Protein AF-A0AAW1Z347-F1 (afdb_monomer)

Sequence (142 aa):
MMKTILLLTFTVFVSSASLKNDDKTILGELIDELNATMKRLPEEHKGKEIYLKELKPEKESCKHDFFCHAEQELKTEVSVQSKYEDFRTDKKLMRNLNMYNKHHGGSTCRPADEDQEQISLRQFLCNLMICVKKEYNKPKKN

Radius of gyration: 20.51 Å; Cα contacts (8 Å, |Δi|>4): 135; chains: 1; bounding box: 30×79×42 Å

Secondary structure (DSSP, 8-state):
----------------------HHHHHHHHHHHHHHHHHHSPP--TT---EEE--PPGGG---HHHHHHHHHHIIIIITTSTT-GGGSTTSHHHHHHHHHHHHHH-S-PPPPPS---EEEHHHHHHHHHHHHHHHHTSPP--

Organism: Culter alburnus (NCBI:txid194366)

Solvent-accessible surface area (backbone atoms only — not comparable to full-atom values): 8811 Å² total; pe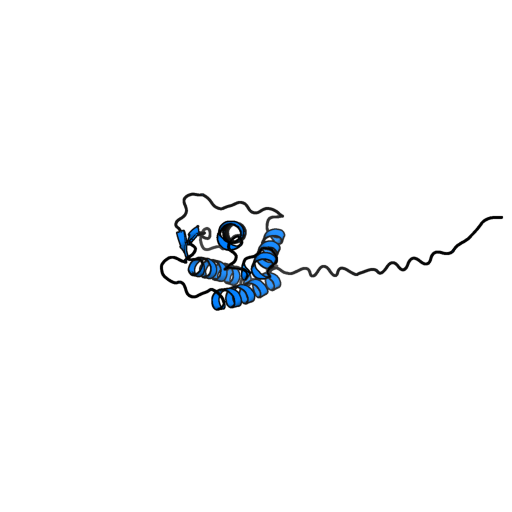r-residue (Å²): 141,84,86,80,89,84,79,85,77,83,79,77,78,76,78,76,71,74,75,75,71,46,67,58,57,44,31,49,52,42,53,54,39,50,54,54,45,67,72,65,51,75,81,81,48,98,91,70,67,55,73,41,71,52,80,75,55,60,90,91,38,68,49,69,67,51,57,26,24,49,50,42,50,41,48,66,73,3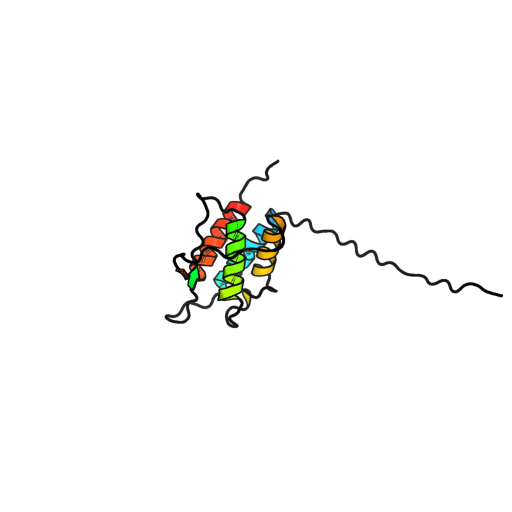9,30,74,38,80,93,38,61,68,40,26,70,91,25,68,47,38,42,40,50,50,50,54,37,42,75,74,71,44,95,69,67,59,76,67,77,88,92,47,58,73,35,44,54,70,58,49,52,51,54,50,48,54,34,4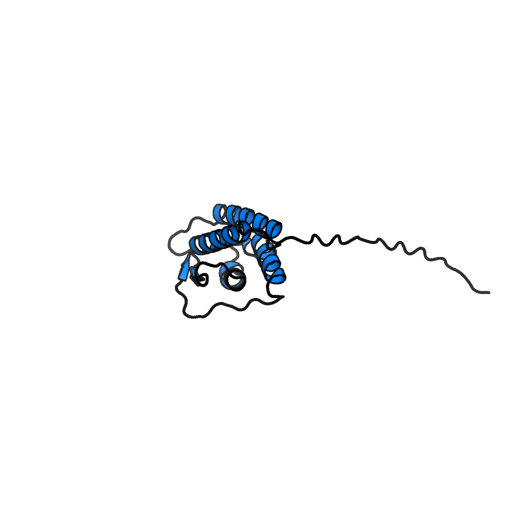2,53,53,61,49,69,49,75,81,85,127

Structure (mmCIF, N/CA/C/O backbone):
data_AF-A0AAW1Z347-F1
#
_entry.id   AF-A0AAW1Z347-F1
#
loop_
_atom_site.group_PDB
_atom_site.id
_atom_site.type_symbol
_atom_site.label_atom_id
_atom_site.label_alt_id
_atom_site.label_comp_id
_atom_site.label_asym_id
_atom_site.label_entity_id
_atom_site.label_seq_id
_atom_site.pdbx_PDB_ins_code
_atom_site.Cartn_x
_atom_site.Cartn_y
_atom_site.Cartn_z
_atom_site.occupancy
_atom_site.B_iso_or_equiv
_atom_site.auth_seq_id
_atom_site.auth_comp_id
_atom_site.auth_asym_id
_atom_site.auth_atom_id
_atom_site.pdbx_PDB_model_num
ATOM 1 N N . MET A 1 1 ? 3.397 -67.396 -12.628 1.00 46.09 1 MET A N 1
ATOM 2 C CA . MET A 1 1 ? 2.940 -66.509 -13.722 1.00 46.09 1 MET A CA 1
ATOM 3 C C . MET A 1 1 ? 2.733 -65.129 -13.137 1.00 46.09 1 MET A C 1
ATOM 5 O O . MET A 1 1 ? 2.079 -65.024 -12.111 1.00 46.09 1 MET A O 1
ATOM 9 N N . MET A 1 2 ? 3.339 -64.101 -13.718 1.00 49.22 2 MET A N 1
ATOM 10 C CA . MET A 1 2 ? 3.213 -62.724 -13.247 1.00 49.22 2 MET A CA 1
ATOM 11 C C . MET A 1 2 ? 2.966 -61.822 -14.455 1.00 49.22 2 MET A C 1
ATOM 13 O O . MET A 1 2 ? 3.461 -62.137 -15.538 1.00 49.22 2 MET A O 1
ATOM 17 N N . LYS A 1 3 ? 2.338 -60.671 -14.175 1.00 42.78 3 LYS A N 1
ATOM 18 C CA . LYS A 1 3 ? 2.182 -59.456 -15.000 1.00 42.78 3 LYS A CA 1
ATOM 19 C C . LYS A 1 3 ? 0.838 -59.406 -15.753 1.00 42.78 3 LYS A C 1
ATOM 21 O O . LYS A 1 3 ? 0.418 -60.396 -16.326 1.00 42.78 3 LYS A O 1
ATOM 26 N N . THR A 1 4 ? 0.086 -58.306 -15.767 1.00 52.38 4 THR A N 1
ATOM 27 C CA . THR A 1 4 ? 0.438 -56.901 -15.492 1.00 52.38 4 THR A CA 1
ATOM 28 C C . THR A 1 4 ? -0.861 -56.136 -15.222 1.00 52.38 4 THR A C 1
ATOM 30 O O . THR A 1 4 ? -1.785 -56.241 -16.022 1.00 52.38 4 THR A O 1
ATOM 33 N N . ILE A 1 5 ? -0.944 -55.361 -14.138 1.00 61.16 5 ILE A N 1
ATOM 34 C CA . ILE A 1 5 ? -2.012 -54.363 -13.973 1.00 61.16 5 ILE A CA 1
ATOM 35 C C . ILE A 1 5 ? -1.494 -53.076 -14.611 1.00 61.16 5 ILE A C 1
ATOM 37 O O . ILE A 1 5 ? -0.511 -52.501 -14.146 1.00 61.16 5 ILE A O 1
ATOM 41 N N . LEU A 1 6 ? -2.120 -52.665 -15.712 1.00 51.84 6 LEU A N 1
ATOM 42 C CA . LEU A 1 6 ? -1.822 -51.411 -16.391 1.00 51.84 6 LEU A CA 1
ATOM 43 C C . LEU A 1 6 ? -2.519 -50.274 -15.627 1.00 51.84 6 LEU A C 1
ATOM 45 O O . LEU A 1 6 ? -3.725 -50.081 -15.755 1.00 51.84 6 LEU A O 1
ATOM 49 N N . LEU A 1 7 ? -1.772 -49.544 -14.799 1.00 53.78 7 LEU A N 1
ATOM 50 C CA . LEU A 1 7 ? -2.257 -48.313 -14.175 1.00 53.78 7 LEU A CA 1
ATOM 51 C C . LEU A 1 7 ? -2.081 -47.156 -15.164 1.00 53.78 7 LEU A C 1
ATOM 53 O O . LEU A 1 7 ? -0.969 -46.692 -15.401 1.00 53.78 7 LEU A O 1
ATOM 57 N N . LEU A 1 8 ? -3.193 -46.702 -15.743 1.00 54.38 8 LEU A N 1
ATOM 58 C CA . LEU A 1 8 ? -3.277 -45.445 -16.484 1.00 54.38 8 LEU A CA 1
ATOM 59 C C . LEU A 1 8 ? -3.237 -44.281 -15.488 1.00 54.38 8 LEU A C 1
ATOM 61 O O . LEU A 1 8 ? -4.250 -43.912 -14.895 1.00 54.38 8 LEU A O 1
ATOM 65 N N . THR A 1 9 ? -2.056 -43.705 -15.288 1.00 60.28 9 THR A N 1
ATOM 66 C CA . THR A 1 9 ? -1.898 -42.439 -14.574 1.00 60.28 9 THR A CA 1
ATOM 67 C C . THR A 1 9 ? -2.139 -41.290 -15.549 1.00 60.28 9 THR A C 1
ATOM 69 O O . THR A 1 9 ? -1.309 -40.978 -16.398 1.00 60.28 9 THR A O 1
ATOM 72 N N . PHE A 1 10 ? -3.297 -40.642 -15.432 1.00 53.91 10 PHE A N 1
ATOM 73 C CA . PHE A 1 10 ? -3.548 -39.369 -16.100 1.00 53.91 10 PHE A CA 1
ATOM 74 C C . PHE A 1 10 ? -2.746 -38.282 -15.382 1.00 53.91 10 PHE A C 1
ATOM 76 O O . PHE A 1 10 ? -3.169 -37.745 -14.359 1.00 53.91 10 PHE A O 1
ATOM 83 N N . THR A 1 11 ? -1.560 -37.967 -15.896 1.00 58.94 11 THR A N 1
ATOM 84 C CA . THR A 1 11 ? -0.845 -36.748 -15.522 1.00 58.94 11 THR A CA 1
ATOM 85 C C . THR A 1 11 ? -1.587 -35.565 -16.133 1.00 58.94 11 THR A C 1
ATOM 87 O O . THR A 1 11 ? -1.401 -35.205 -17.293 1.00 58.94 11 THR A O 1
ATOM 90 N N . VAL A 1 12 ? -2.481 -34.958 -15.350 1.00 53.25 12 VAL A N 1
ATOM 91 C CA . VAL A 1 12 ? -3.039 -33.648 -15.686 1.00 53.25 12 VAL A CA 1
ATOM 92 C C . VAL A 1 12 ? -1.889 -32.652 -15.577 1.00 53.25 12 VAL A C 1
ATOM 94 O O . VAL A 1 12 ? -1.530 -32.212 -14.486 1.00 53.25 12 VAL A O 1
ATOM 97 N N . PHE A 1 13 ? -1.271 -32.330 -16.712 1.00 44.06 13 PHE A N 1
ATOM 98 C CA . PHE A 1 13 ? -0.395 -31.174 -16.821 1.00 44.06 13 PHE A CA 1
ATOM 99 C C . PHE A 1 13 ? -1.266 -29.933 -16.639 1.00 44.06 13 PHE A C 1
ATOM 101 O O . PHE A 1 13 ? -1.817 -29.387 -17.592 1.00 44.06 13 PHE A O 1
ATOM 108 N N . VAL A 1 14 ? -1.419 -29.492 -15.391 1.00 51.12 14 VAL A N 1
ATOM 109 C CA . VAL A 1 14 ? -1.828 -28.121 -15.112 1.00 51.12 14 VAL A CA 1
ATOM 110 C C . VAL A 1 14 ? -0.666 -27.269 -15.600 1.00 51.12 14 VAL A C 1
ATOM 112 O O . VAL A 1 14 ? 0.332 -27.110 -14.900 1.00 51.12 14 VAL A O 1
ATOM 115 N N . SER A 1 15 ? -0.742 -26.792 -16.842 1.00 38.84 15 SER A N 1
ATOM 116 C CA . SER A 1 15 ? 0.147 -25.743 -17.319 1.00 38.84 15 SER A CA 1
ATOM 117 C C . SER A 1 15 ? -0.079 -24.538 -16.420 1.00 38.84 15 SER A C 1
ATOM 119 O O . SER A 1 15 ? -0.993 -23.743 -16.632 1.00 38.84 15 SER A O 1
ATOM 121 N N . SER A 1 16 ? 0.758 -24.406 -15.395 1.00 43.66 16 SER A N 1
ATOM 122 C CA . SER A 1 16 ? 1.029 -23.137 -14.751 1.00 43.66 16 SER A CA 1
ATOM 123 C C . SER A 1 16 ? 1.662 -22.261 -15.823 1.00 43.66 16 SER A C 1
ATOM 125 O O . SER A 1 16 ? 2.885 -22.185 -15.945 1.00 43.66 16 SER A O 1
ATOM 127 N N . ALA A 1 17 ? 0.828 -21.642 -16.658 1.00 41.72 17 ALA A N 1
ATOM 128 C CA . ALA A 1 17 ? 1.216 -20.414 -17.306 1.00 41.72 17 ALA A CA 1
ATOM 129 C C . ALA A 1 17 ? 1.631 -19.510 -16.149 1.00 41.72 17 ALA A C 1
ATOM 131 O O . ALA A 1 17 ? 0.785 -19.022 -15.401 1.00 41.72 17 ALA A O 1
ATOM 132 N N . SER A 1 18 ? 2.940 -19.383 -15.917 1.00 42.12 18 SER A N 1
ATOM 133 C CA . SER A 1 18 ? 3.450 -18.265 -15.153 1.00 42.12 18 SER A CA 1
ATOM 134 C C . SER A 1 18 ? 2.918 -17.057 -15.897 1.00 42.12 18 SER A C 1
ATOM 136 O O . SER A 1 18 ? 3.452 -16.695 -16.947 1.00 42.12 18 SER A O 1
ATOM 138 N N . LEU A 1 19 ? 1.827 -16.476 -15.392 1.00 46.75 19 LEU A N 1
ATOM 139 C CA . LEU A 1 19 ? 1.551 -15.073 -15.594 1.00 46.75 19 LEU A CA 1
ATOM 140 C C . LEU A 1 19 ? 2.852 -14.416 -15.138 1.00 46.75 19 LEU A C 1
ATOM 142 O O . LEU A 1 19 ? 3.124 -14.295 -13.944 1.00 46.75 19 LEU A O 1
ATOM 146 N N . LYS A 1 20 ? 3.741 -14.129 -16.092 1.00 50.50 20 LYS A N 1
ATOM 147 C CA . LYS A 1 20 ? 4.804 -13.163 -15.887 1.00 50.50 20 LYS A CA 1
ATOM 148 C C . LYS A 1 20 ? 4.032 -11.875 -15.689 1.00 50.50 20 LYS A C 1
ATOM 150 O O . LYS A 1 20 ? 3.699 -11.211 -16.664 1.00 50.50 20 LYS A O 1
ATOM 155 N N . ASN A 1 21 ? 3.628 -11.635 -14.448 1.00 61.41 21 ASN A N 1
ATOM 156 C CA . ASN A 1 21 ? 3.011 -10.399 -14.037 1.00 61.41 21 ASN A CA 1
ATOM 157 C C . ASN A 1 21 ? 4.078 -9.348 -14.288 1.00 61.41 21 ASN A C 1
ATOM 159 O O . ASN A 1 21 ? 5.029 -9.222 -13.519 1.00 61.41 21 ASN A O 1
ATOM 163 N N . ASP A 1 22 ? 3.998 -8.707 -15.452 1.00 82.31 22 ASP A N 1
ATOM 164 C CA . ASP A 1 22 ? 4.895 -7.614 -15.747 1.00 82.31 22 ASP A CA 1
ATOM 165 C C . ASP A 1 22 ? 4.591 -6.503 -14.739 1.00 82.31 22 ASP A C 1
ATOM 167 O O . ASP A 1 22 ? 3.456 -6.347 -14.278 1.00 82.31 22 ASP A O 1
ATOM 171 N N . ASP A 1 23 ? 5.618 -5.757 -14.335 1.00 88.50 23 ASP A N 1
ATOM 172 C CA . ASP A 1 23 ? 5.459 -4.726 -13.304 1.00 88.50 23 ASP A CA 1
ATOM 173 C C . ASP A 1 23 ? 4.329 -3.763 -13.634 1.00 88.50 23 ASP A C 1
ATOM 175 O O . ASP A 1 23 ? 3.623 -3.291 -12.753 1.00 88.50 23 ASP A O 1
ATOM 179 N N . LYS A 1 24 ? 4.119 -3.515 -14.927 1.00 91.06 24 LYS A N 1
ATOM 180 C CA . LYS A 1 24 ? 3.052 -2.666 -15.434 1.00 91.06 24 LYS A CA 1
ATOM 181 C C . LYS A 1 24 ? 1.671 -3.176 -15.013 1.00 91.06 24 LYS A C 1
ATOM 183 O O . LYS A 1 24 ? 0.861 -2.368 -14.564 1.00 91.06 24 LYS A O 1
ATOM 188 N N . THR A 1 25 ? 1.419 -4.479 -15.120 1.00 92.94 25 THR A N 1
ATOM 189 C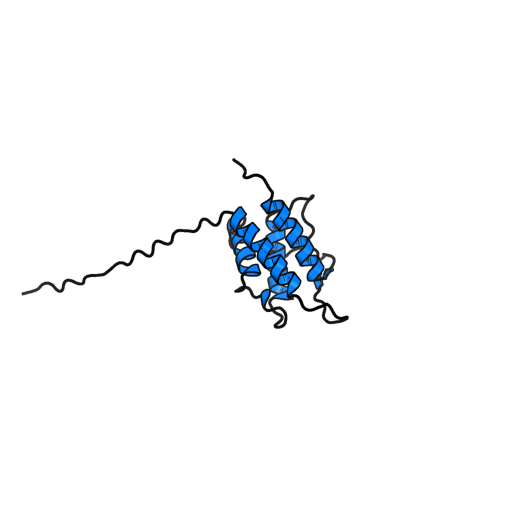 CA . THR A 1 25 ? 0.170 -5.110 -14.676 1.00 92.94 25 THR A CA 1
ATOM 190 C C . THR A 1 25 ? 0.017 -5.005 -13.160 1.00 92.94 25 THR A C 1
ATOM 192 O O . THR A 1 25 ? -1.000 -4.497 -12.695 1.00 92.94 25 THR A O 1
ATOM 195 N N . ILE A 1 26 ? 1.045 -5.378 -12.385 1.00 93.94 26 ILE A N 1
ATOM 196 C CA . ILE A 1 26 ? 0.991 -5.330 -10.907 1.00 93.94 26 ILE A CA 1
ATOM 197 C C . ILE A 1 26 ? 0.752 -3.899 -10.411 1.00 93.94 26 ILE A C 1
ATOM 199 O O . ILE A 1 26 ? -0.085 -3.662 -9.542 1.00 93.94 26 ILE A O 1
ATOM 203 N N . LEU A 1 27 ? 1.474 -2.931 -10.976 1.00 95.25 27 LEU A N 1
ATOM 204 C CA . LEU A 1 27 ? 1.342 -1.517 -10.636 1.00 95.25 27 LEU A CA 1
ATOM 205 C C . LEU A 1 27 ? -0.033 -0.967 -11.039 1.00 95.25 27 LEU A C 1
ATOM 207 O O . LEU A 1 27 ? -0.594 -0.160 -10.303 1.00 95.25 27 LEU A O 1
ATOM 211 N N . GLY A 1 28 ? -0.594 -1.413 -12.168 1.00 96.12 28 GLY A N 1
ATOM 212 C CA . GLY A 1 28 ? -1.961 -1.077 -12.572 1.00 96.12 28 GLY A CA 1
ATOM 213 C C . GLY A 1 28 ? -2.990 -1.557 -11.548 1.00 96.12 28 GLY A C 1
ATOM 214 O O . GLY A 1 28 ? -3.787 -0.760 -11.056 1.00 96.12 28 GLY A O 1
ATOM 215 N N . GLU A 1 29 ? -2.907 -2.823 -11.140 1.00 96.12 29 GLU A N 1
ATOM 216 C CA . GLU A 1 29 ? -3.794 -3.366 -10.107 1.00 96.12 29 GLU A CA 1
ATOM 217 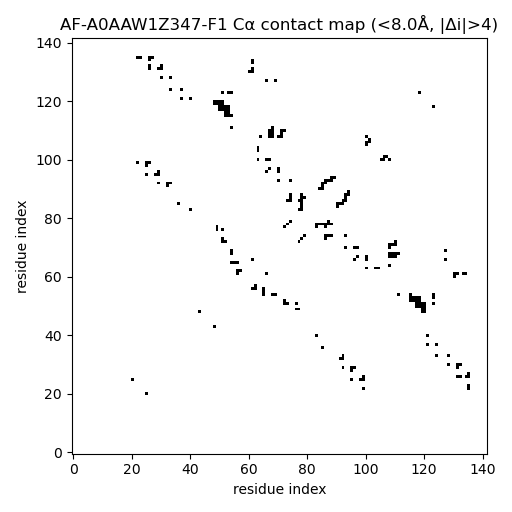C C . GLU A 1 29 ? -3.599 -2.671 -8.749 1.00 96.12 29 GLU A C 1
ATOM 219 O O . GLU A 1 29 ? -4.571 -2.408 -8.045 1.00 96.12 29 GLU A O 1
ATOM 224 N N . LEU A 1 30 ? -2.364 -2.317 -8.374 1.00 96.44 30 LEU A N 1
ATOM 225 C CA . LEU A 1 30 ? -2.095 -1.538 -7.159 1.00 96.44 30 LEU A CA 1
ATOM 226 C C . LEU A 1 30 ? -2.795 -0.174 -7.176 1.00 96.44 30 LEU A C 1
ATOM 228 O O . LEU A 1 30 ? -3.311 0.248 -6.142 1.00 96.44 30 LEU A O 1
ATOM 232 N N . ILE A 1 31 ? -2.845 0.512 -8.323 1.00 97.69 31 ILE A N 1
ATOM 233 C CA . ILE A 1 31 ? -3.572 1.785 -8.459 1.00 97.69 31 ILE A CA 1
ATOM 234 C C . ILE A 1 31 ? -5.065 1.572 -8.194 1.00 97.69 31 ILE A C 1
ATOM 236 O O . ILE A 1 31 ? -5.669 2.332 -7.431 1.00 97.69 31 ILE A O 1
ATOM 240 N N . ASP A 1 32 ? -5.667 0.551 -8.796 1.00 96.75 32 ASP A N 1
ATOM 241 C CA . ASP A 1 32 ? -7.096 0.274 -8.639 1.00 96.75 32 ASP A CA 1
ATOM 242 C C . ASP A 1 32 ? -7.443 -0.092 -7.191 1.00 96.75 32 ASP A C 1
ATOM 244 O O . ASP A 1 32 ? -8.369 0.481 -6.604 1.00 96.75 32 ASP A O 1
ATOM 248 N N . GLU A 1 33 ? -6.650 -0.967 -6.571 1.00 95.94 33 GLU A N 1
ATOM 249 C CA . GLU A 1 33 ? -6.858 -1.404 -5.190 1.00 95.94 33 GLU A CA 1
ATOM 250 C C . GLU A 1 33 ? -6.617 -0.272 -4.181 1.00 95.94 33 GLU A C 1
ATOM 252 O O . GLU A 1 33 ? -7.394 -0.122 -3.235 1.00 95.94 33 GLU A O 1
ATOM 257 N N . LEU A 1 34 ? -5.609 0.585 -4.385 1.00 96.31 34 LEU A N 1
ATOM 258 C CA . LEU A 1 34 ? -5.399 1.767 -3.540 1.00 96.31 34 LEU A CA 1
ATOM 259 C C . LEU A 1 34 ? -6.575 2.745 -3.643 1.00 96.31 34 LEU A C 1
ATOM 261 O O . LEU A 1 34 ? -7.063 3.225 -2.619 1.00 96.31 34 LEU A O 1
ATOM 265 N N . ASN A 1 35 ? -7.075 3.017 -4.853 1.00 95.62 35 ASN A N 1
ATOM 266 C CA . ASN A 1 35 ? -8.257 3.864 -5.043 1.00 95.62 35 ASN A CA 1
ATOM 267 C C . ASN A 1 35 ? -9.489 3.278 -4.341 1.00 95.62 35 ASN A C 1
ATOM 269 O O . ASN A 1 35 ? -10.226 4.006 -3.673 1.00 95.62 35 ASN A O 1
ATOM 273 N N . ALA A 1 36 ? -9.723 1.971 -4.483 1.00 94.06 36 ALA A N 1
ATOM 274 C CA . ALA A 1 36 ? -10.851 1.291 -3.854 1.00 94.06 36 ALA A CA 1
ATOM 275 C C . ALA A 1 36 ? -10.732 1.282 -2.323 1.00 94.06 36 ALA A C 1
ATOM 277 O O . ALA A 1 36 ? -11.728 1.459 -1.622 1.00 94.06 36 ALA A O 1
ATOM 278 N N . THR A 1 37 ? -9.521 1.095 -1.803 1.00 92.56 37 THR A N 1
ATOM 279 C CA . THR A 1 37 ? -9.236 1.087 -0.364 1.00 92.56 37 THR A CA 1
ATOM 280 C C . THR A 1 37 ? -9.443 2.474 0.237 1.00 92.56 37 THR A C 1
ATOM 282 O O . THR A 1 37 ? -10.188 2.614 1.199 1.00 92.56 37 THR A O 1
ATOM 285 N N . MET A 1 38 ? -8.900 3.533 -0.373 1.00 91.88 38 MET A N 1
ATOM 286 C CA . MET A 1 38 ? -9.067 4.911 0.119 1.00 91.88 38 MET A CA 1
ATOM 287 C C . MET A 1 38 ? -10.525 5.398 0.135 1.00 91.88 38 MET A C 1
ATOM 289 O O . MET A 1 38 ? -10.863 6.259 0.950 1.00 91.88 38 MET A O 1
ATOM 293 N N . LYS A 1 39 ? -11.379 4.866 -0.752 1.00 91.25 39 LYS A N 1
ATOM 294 C CA . LYS A 1 39 ? -12.832 5.122 -0.765 1.00 91.25 39 LYS A CA 1
ATOM 295 C C . LYS A 1 39 ? -13.587 4.376 0.337 1.00 91.25 39 LYS A C 1
ATOM 297 O O . LYS A 1 39 ? -14.649 4.827 0.744 1.00 91.25 39 LYS A O 1
ATOM 302 N N . ARG A 1 40 ? -13.073 3.219 0.764 1.00 88.00 40 ARG A N 1
ATOM 303 C CA . ARG A 1 40 ? -13.673 2.364 1.801 1.00 88.00 40 ARG A CA 1
ATOM 304 C C . ARG A 1 40 ? -13.128 2.643 3.194 1.00 88.00 40 ARG A C 1
ATOM 306 O O . ARG A 1 40 ? -13.724 2.187 4.167 1.00 88.00 40 ARG A O 1
ATOM 313 N N . LEU A 1 41 ? -12.016 3.375 3.292 1.00 85.25 41 LEU A N 1
ATOM 314 C CA . LEU A 1 41 ? -11.486 3.820 4.569 1.00 85.25 41 LEU A CA 1
ATOM 315 C C . LEU A 1 41 ? -12.588 4.541 5.356 1.00 85.25 41 LEU A C 1
ATOM 317 O O . LEU A 1 41 ? -13.210 5.454 4.807 1.00 85.25 41 LEU A O 1
ATOM 321 N N . PRO A 1 42 ? -12.826 4.155 6.621 1.00 76.81 42 PRO A N 1
ATOM 322 C CA . PRO A 1 42 ? -13.770 4.867 7.463 1.00 76.81 42 PRO A CA 1
ATOM 323 C C . PRO A 1 42 ? -13.348 6.333 7.575 1.00 76.81 42 PRO A C 1
ATOM 325 O O . PRO A 1 42 ? -12.155 6.630 7.666 1.00 76.81 42 PRO A O 1
ATOM 328 N N . GLU A 1 43 ? -14.328 7.236 7.574 1.00 71.44 43 GLU A N 1
ATOM 329 C CA . GLU A 1 43 ? -14.085 8.657 7.823 1.00 71.44 43 GLU A CA 1
ATOM 330 C C . GLU A 1 43 ? -13.333 8.828 9.151 1.00 71.44 43 GLU A C 1
ATOM 332 O O . GLU A 1 43 ? -13.689 8.240 10.181 1.00 71.44 43 GLU A O 1
ATOM 337 N N . GLU A 1 44 ? -12.247 9.595 9.116 1.00 63.50 44 GLU A N 1
ATOM 338 C CA . GLU A 1 44 ? -11.381 9.798 10.272 1.00 63.50 44 GLU A CA 1
ATOM 339 C C . GLU A 1 44 ? -12.120 10.678 11.292 1.00 63.50 44 GLU A C 1
ATOM 341 O O . GLU A 1 44 ? -12.370 11.864 11.086 1.00 63.50 44 GLU A O 1
ATOM 346 N N . HIS A 1 45 ? -12.512 10.085 12.419 1.00 57.09 45 HIS A N 1
ATOM 347 C CA . HIS A 1 45 ? -13.036 10.820 13.568 1.00 57.09 45 HIS A CA 1
ATOM 348 C C . HIS A 1 45 ? -11.928 11.015 14.603 1.00 57.09 45 HIS A C 1
ATOM 350 O O . HIS A 1 45 ? -11.157 10.086 14.871 1.00 57.09 45 HIS A O 1
ATOM 356 N N . LYS A 1 46 ? -11.877 12.211 15.212 1.00 52.19 46 LYS A N 1
ATOM 357 C CA . LYS A 1 46 ? -10.895 12.584 16.245 1.00 52.19 46 LYS A CA 1
ATOM 358 C C . LYS A 1 46 ? -10.746 11.454 17.276 1.00 52.19 46 LYS A C 1
ATOM 360 O O . LYS A 1 46 ? -11.698 11.141 17.988 1.00 52.19 46 LYS A O 1
ATOM 365 N N . GLY A 1 47 ? -9.563 10.836 17.323 1.00 57.91 47 GLY A N 1
ATOM 366 C CA . GLY A 1 47 ? -9.212 9.769 18.270 1.00 57.91 47 GLY A CA 1
ATOM 367 C C . GLY A 1 47 ? -9.269 8.326 17.745 1.00 57.91 47 GLY A C 1
ATOM 368 O O . GLY A 1 47 ? -9.004 7.411 18.518 1.00 57.91 47 GLY A O 1
ATOM 369 N N . LYS A 1 48 ? -9.602 8.085 16.468 1.00 70.25 48 LYS A N 1
ATOM 370 C CA . LYS A 1 48 ? -9.574 6.733 15.854 1.00 70.25 48 LYS A CA 1
ATOM 371 C C . LYS A 1 48 ? -8.649 6.610 14.642 1.00 70.25 48 LYS A C 1
ATOM 373 O O . LYS A 1 48 ? -8.658 5.567 13.981 1.00 70.25 48 LYS A O 1
ATOM 378 N N . GLU A 1 49 ? -7.896 7.661 14.356 1.00 80.50 49 GLU A N 1
ATOM 379 C CA . GLU A 1 49 ? -6.929 7.733 13.266 1.00 80.50 49 GLU A CA 1
ATOM 380 C C . GLU A 1 49 ? -5.724 6.831 13.575 1.00 80.50 49 GLU A C 1
ATOM 382 O O . GLU A 1 49 ? -5.253 6.790 14.712 1.00 80.50 49 GLU A O 1
ATOM 387 N N . ILE A 1 50 ? -5.274 6.055 12.585 1.00 88.50 50 ILE A N 1
ATOM 388 C CA . ILE A 1 50 ? -3.978 5.373 12.661 1.00 88.50 50 ILE A CA 1
ATOM 389 C C . ILE A 1 50 ? -2.943 6.330 12.102 1.00 88.50 50 ILE A C 1
ATOM 391 O O . ILE A 1 50 ? -3.137 6.876 11.012 1.00 88.50 50 ILE A O 1
ATOM 395 N N . TYR A 1 51 ? -1.827 6.432 12.809 1.00 91.94 51 TYR A N 1
ATOM 396 C CA . TYR A 1 51 ? -0.630 7.076 12.312 1.00 91.94 51 TYR A CA 1
ATOM 397 C C . TYR A 1 51 ? 0.424 6.029 11.963 1.00 91.94 51 TYR A C 1
ATOM 399 O O . TYR A 1 51 ? 0.558 5.021 12.652 1.00 91.94 51 TYR A O 1
ATOM 407 N N . LEU A 1 52 ? 1.130 6.270 10.866 1.00 93.88 52 LEU A N 1
ATOM 408 C CA . LEU A 1 52 ? 2.213 5.443 10.352 1.00 93.88 52 LEU A CA 1
ATOM 409 C C . LEU A 1 52 ? 3.442 6.319 10.149 1.00 93.88 52 LEU A C 1
ATOM 411 O O . LEU A 1 52 ? 3.314 7.532 9.956 1.00 93.88 52 LEU A O 1
ATOM 415 N N . LYS A 1 53 ? 4.625 5.713 10.130 1.00 93.81 53 LYS A N 1
ATOM 416 C CA . LYS A 1 53 ? 5.864 6.405 9.776 1.00 93.81 53 LYS A CA 1
ATOM 417 C C . LYS A 1 53 ? 5.777 7.005 8.373 1.00 93.81 53 LYS A C 1
ATOM 419 O O . LYS A 1 53 ? 5.360 6.358 7.407 1.00 93.81 53 LYS A O 1
ATOM 424 N N . GLU A 1 54 ? 6.191 8.258 8.250 1.00 91.81 54 GLU A N 1
ATOM 425 C CA . GLU A 1 54 ? 6.309 8.954 6.981 1.00 91.81 54 GLU A CA 1
ATOM 426 C C . GLU A 1 54 ? 7.509 8.424 6.204 1.00 91.81 54 GLU A C 1
ATOM 428 O O . GLU A 1 54 ? 8.652 8.847 6.382 1.00 91.81 54 GLU A O 1
ATOM 433 N N . LEU A 1 55 ? 7.218 7.544 5.252 1.00 90.50 55 LEU A N 1
ATOM 434 C CA . LEU A 1 55 ? 8.216 7.063 4.313 1.00 90.50 55 LEU A CA 1
ATOM 435 C C . LEU A 1 55 ? 8.582 8.181 3.334 1.00 90.50 55 LEU A C 1
ATOM 437 O O . LEU A 1 55 ? 7.776 8.579 2.488 1.00 90.50 55 LEU A O 1
ATOM 441 N N . LYS A 1 56 ? 9.819 8.673 3.418 1.00 81.69 56 LYS A N 1
ATOM 442 C CA . LYS A 1 56 ? 10.350 9.672 2.484 1.00 81.69 56 LYS A CA 1
ATOM 443 C C . LYS A 1 56 ? 10.957 8.955 1.268 1.00 81.69 56 LYS A C 1
ATOM 445 O O . LYS A 1 56 ? 11.927 8.214 1.429 1.00 81.69 56 LYS A O 1
ATOM 450 N N . PRO A 1 57 ? 10.422 9.133 0.044 1.00 75.12 57 PRO A N 1
ATOM 451 C CA . PRO A 1 57 ? 11.051 8.572 -1.147 1.00 75.12 57 PRO A CA 1
ATOM 452 C C . PRO A 1 57 ? 12.432 9.206 -1.352 1.00 75.12 57 PRO A C 1
ATOM 454 O O . PRO A 1 57 ? 12.585 10.428 -1.297 1.00 75.12 57 PRO A O 1
ATOM 457 N N . GLU A 1 58 ? 13.453 8.390 -1.607 1.00 65.88 58 GLU A N 1
ATOM 458 C CA . GLU A 1 58 ? 14.806 8.897 -1.824 1.00 65.88 58 GLU A CA 1
ATOM 459 C C . GLU A 1 58 ? 14.893 9.752 -3.096 1.00 65.88 58 GLU A C 1
ATOM 461 O O . GLU A 1 58 ? 14.665 9.261 -4.207 1.00 65.88 58 GLU A O 1
ATOM 466 N N . LYS A 1 59 ? 15.315 11.016 -2.938 1.00 58.62 59 LYS A N 1
ATOM 467 C CA . LYS A 1 59 ? 15.703 11.923 -4.037 1.00 58.62 59 LYS A CA 1
ATOM 468 C C . LYS A 1 59 ? 14.693 11.917 -5.197 1.00 58.62 59 LYS A C 1
ATOM 470 O O . LYS A 1 59 ? 15.055 11.648 -6.338 1.00 58.62 59 LYS A O 1
ATOM 475 N N . GLU A 1 60 ? 13.416 12.142 -4.878 1.00 60.03 60 GLU A N 1
ATOM 476 C CA . GLU A 1 60 ? 12.273 12.195 -5.815 1.00 60.03 60 GLU A CA 1
ATOM 477 C C . GLU A 1 60 ? 11.892 10.874 -6.514 1.00 60.03 60 GLU A C 1
ATOM 479 O O . GLU A 1 60 ? 10.855 10.813 -7.196 1.00 60.03 60 GLU A O 1
ATOM 484 N N . SER A 1 61 ? 12.673 9.810 -6.307 1.00 68.50 61 SER A N 1
ATOM 485 C CA . SER A 1 61 ? 12.500 8.498 -6.924 1.00 68.50 61 SER A CA 1
ATOM 486 C C . SER A 1 61 ? 11.857 7.497 -5.964 1.00 68.50 61 SER A C 1
ATOM 488 O O . SER A 1 61 ? 12.249 7.365 -4.806 1.00 68.50 61 SER A O 1
ATOM 490 N N . CYS A 1 62 ? 10.867 6.757 -6.455 1.00 85.38 62 CYS A N 1
ATOM 491 C CA . CYS A 1 62 ? 10.203 5.710 -5.689 1.00 85.38 62 CYS A CA 1
ATOM 492 C C . CYS A 1 62 ? 10.957 4.399 -5.890 1.00 85.38 62 CYS A C 1
ATOM 494 O O . CYS A 1 62 ? 10.603 3.564 -6.717 1.00 85.38 62 CYS A O 1
ATOM 496 N N . LYS A 1 63 ? 12.082 4.263 -5.186 1.00 84.25 63 LYS A N 1
ATOM 497 C CA . LYS A 1 63 ? 12.882 3.036 -5.219 1.00 84.25 63 LYS A CA 1
ATOM 498 C C . LYS A 1 63 ? 12.110 1.865 -4.616 1.00 84.25 63 LYS A C 1
ATOM 500 O O . LYS A 1 63 ? 11.176 2.059 -3.844 1.00 84.25 63 LYS A O 1
ATOM 505 N N . HIS A 1 64 ? 12.548 0.652 -4.936 1.00 87.44 64 HIS A N 1
ATOM 506 C CA . HIS A 1 64 ? 11.984 -0.575 -4.379 1.00 87.44 64 HIS A CA 1
ATOM 507 C C . HIS A 1 64 ? 11.890 -0.545 -2.839 1.00 87.44 64 HIS A C 1
ATOM 509 O O . HIS A 1 64 ? 10.839 -0.889 -2.302 1.00 87.44 64 HIS A O 1
ATOM 515 N N . ASP A 1 65 ? 12.911 -0.030 -2.145 1.00 88.50 65 ASP A N 1
ATOM 516 C CA . ASP A 1 65 ? 12.930 0.067 -0.677 1.00 88.50 65 ASP A CA 1
ATOM 517 C C . ASP A 1 65 ? 11.728 0.833 -0.109 1.00 88.50 65 ASP A C 1
ATOM 519 O O . ASP A 1 65 ? 11.163 0.424 0.901 1.00 88.50 65 ASP A O 1
ATOM 523 N N . PHE A 1 66 ? 11.250 1.876 -0.802 1.00 91.75 66 PHE A N 1
ATOM 524 C CA . PHE A 1 66 ? 10.037 2.596 -0.407 1.00 91.75 66 PHE A CA 1
ATOM 525 C C . PHE A 1 66 ? 8.810 1.672 -0.382 1.00 91.75 66 PHE A C 1
ATOM 527 O O . PHE A 1 66 ? 8.051 1.675 0.584 1.00 91.75 66 PHE A O 1
ATOM 534 N N . PHE A 1 67 ? 8.619 0.851 -1.420 1.00 94.00 67 PHE A N 1
ATOM 535 C CA . PHE A 1 67 ? 7.503 -0.099 -1.485 1.00 94.00 67 PHE A CA 1
ATOM 536 C C . PHE A 1 67 ? 7.650 -1.220 -0.456 1.00 94.00 67 PHE A C 1
ATOM 538 O O . PHE A 1 67 ? 6.650 -1.681 0.098 1.00 94.00 67 PHE A O 1
ATOM 545 N N . CYS A 1 68 ? 8.885 -1.633 -0.167 1.00 92.88 68 CYS A N 1
ATOM 546 C CA . CYS A 1 68 ? 9.164 -2.614 0.873 1.00 92.88 68 CYS A CA 1
ATOM 547 C C . CYS A 1 68 ? 8.812 -2.084 2.265 1.00 92.88 68 CYS A C 1
ATOM 549 O O . CYS A 1 68 ? 8.111 -2.752 3.028 1.00 92.88 68 CYS A O 1
ATOM 551 N N . HIS A 1 69 ? 9.255 -0.868 2.578 1.00 92.94 69 HIS A N 1
ATOM 552 C CA . HIS A 1 69 ? 8.921 -0.192 3.826 1.00 92.94 69 HIS A CA 1
ATOM 553 C C . HIS A 1 69 ? 7.410 0.021 3.935 1.00 92.94 69 HIS A C 1
ATOM 555 O O . HIS A 1 69 ? 6.833 -0.228 4.991 1.00 92.94 69 HIS A O 1
ATOM 561 N N . ALA A 1 70 ? 6.750 0.380 2.828 1.00 94.81 70 ALA A N 1
ATOM 562 C CA . ALA A 1 70 ? 5.308 0.572 2.813 1.00 94.81 70 ALA A CA 1
ATOM 563 C C . ALA A 1 70 ? 4.540 -0.715 3.128 1.00 94.81 70 ALA A C 1
ATOM 565 O O . ALA A 1 70 ? 3.579 -0.692 3.896 1.00 94.81 70 ALA A O 1
ATOM 566 N N . GLU A 1 71 ? 4.985 -1.848 2.582 1.00 95.00 71 GLU A N 1
ATOM 567 C CA . GLU A 1 71 ? 4.409 -3.152 2.906 1.00 95.00 71 GLU A CA 1
ATOM 568 C C . GLU A 1 71 ? 4.562 -3.479 4.393 1.00 95.00 71 GLU A C 1
ATOM 570 O O . GLU A 1 71 ? 3.599 -3.926 5.017 1.00 95.00 71 GLU A O 1
ATOM 575 N N . GLN A 1 72 ? 5.750 -3.261 4.968 1.00 93.69 72 GLN A N 1
ATOM 576 C CA . GLN A 1 72 ? 6.004 -3.574 6.378 1.00 93.69 72 GLN A CA 1
ATOM 577 C C . GLN A 1 72 ? 5.196 -2.696 7.326 1.00 93.69 72 GLN A C 1
ATOM 579 O O . GLN A 1 72 ? 4.634 -3.218 8.287 1.00 93.69 72 GLN A O 1
ATOM 584 N N . GLU A 1 73 ? 5.089 -1.403 7.040 1.00 94.75 73 GLU A N 1
ATOM 585 C CA . GLU A 1 73 ? 4.346 -0.467 7.879 1.00 94.75 73 GLU A CA 1
ATOM 586 C C . GLU A 1 73 ? 2.844 -0.799 7.875 1.00 94.75 73 GLU A C 1
ATOM 588 O O . GLU A 1 73 ? 2.229 -0.976 8.926 1.00 94.75 73 GLU A O 1
ATOM 593 N N . LEU A 1 74 ? 2.256 -1.020 6.689 1.00 95.19 74 LEU A N 1
ATOM 594 C CA . LEU A 1 74 ? 0.850 -1.428 6.567 1.00 95.19 74 LEU A CA 1
ATOM 595 C C . LEU A 1 74 ? 0.588 -2.781 7.233 1.00 95.19 74 LEU A C 1
ATOM 597 O O . LEU A 1 74 ? -0.434 -2.975 7.896 1.00 95.19 74 LEU A O 1
ATOM 601 N N . LYS A 1 75 ? 1.512 -3.730 7.078 1.00 93.25 75 LYS A N 1
ATOM 602 C CA . LYS A 1 75 ? 1.412 -5.044 7.712 1.00 93.25 75 LYS A CA 1
ATOM 603 C C . LYS A 1 75 ? 1.469 -4.938 9.238 1.00 93.25 75 LYS A C 1
ATOM 605 O O . LYS A 1 75 ? 0.685 -5.610 9.903 1.00 93.25 75 LYS A O 1
ATOM 610 N N . THR A 1 76 ? 2.367 -4.133 9.786 1.00 91.94 76 THR A N 1
ATOM 611 C CA . THR A 1 76 ? 2.631 -4.101 11.232 1.00 91.94 76 THR A CA 1
ATOM 612 C C . THR A 1 76 ? 1.598 -3.259 11.973 1.00 91.94 76 THR A C 1
ATOM 614 O O . THR A 1 76 ? 1.046 -3.722 12.968 1.00 91.94 76 THR A O 1
ATOM 617 N N . GLU A 1 77 ? 1.250 -2.088 11.439 1.00 92.38 77 GLU A N 1
ATOM 618 C CA . GLU A 1 77 ? 0.421 -1.108 12.153 1.00 92.38 77 GLU A CA 1
ATOM 619 C C . GLU A 1 77 ? -1.070 -1.206 11.801 1.00 92.38 77 GLU A C 1
ATOM 621 O O . GLU A 1 77 ? -1.943 -0.962 12.641 1.00 92.38 77 GLU A O 1
ATOM 626 N N . VAL A 1 78 ? -1.393 -1.584 10.558 1.00 90.88 78 VAL A N 1
ATOM 627 C CA . VAL A 1 78 ? -2.772 -1.531 10.040 1.00 90.88 78 VAL A CA 1
ATOM 628 C C . VAL A 1 78 ? -3.406 -2.914 9.978 1.00 90.88 78 VAL A C 1
ATOM 630 O O . VAL A 1 78 ? -4.519 -3.097 10.471 1.00 90.88 78 VAL A O 1
ATOM 633 N N . SER A 1 79 ? -2.709 -3.907 9.414 1.00 88.62 79 SER A N 1
ATOM 634 C CA . SER A 1 79 ? -3.282 -5.239 9.154 1.00 88.62 79 SER A CA 1
ATOM 635 C C . SER A 1 79 ? -3.696 -6.000 10.417 1.00 88.62 79 SER A C 1
ATOM 637 O O . SER A 1 79 ? -4.574 -6.865 10.368 1.00 88.62 79 SER A O 1
ATOM 639 N N . VAL A 1 80 ? -3.090 -5.651 11.555 1.00 87.94 80 VAL A N 1
ATOM 640 C CA . VAL A 1 80 ? -3.390 -6.218 12.877 1.00 87.94 80 VAL A CA 1
ATOM 641 C C . VAL A 1 80 ? -4.721 -5.720 13.448 1.00 87.94 80 VAL A C 1
ATOM 643 O O . VAL A 1 80 ? -5.258 -6.314 14.382 1.00 87.94 80 VAL A O 1
ATOM 646 N N . GLN A 1 81 ? -5.286 -4.647 12.891 1.00 87.44 81 GLN A N 1
ATOM 647 C CA . GLN A 1 81 ? -6.516 -4.031 13.375 1.00 87.44 81 GLN A CA 1
ATOM 648 C C . GLN A 1 81 ? -7.724 -4.527 12.574 1.00 87.44 81 GLN A C 1
ATOM 650 O O . GLN A 1 81 ? -7.838 -4.307 11.369 1.00 87.44 81 GLN A O 1
ATOM 655 N N . SER A 1 82 ? -8.691 -5.143 13.258 1.00 83.06 82 SER A N 1
ATOM 656 C CA . SER A 1 82 ? -9.871 -5.752 12.622 1.00 83.06 82 SER A CA 1
ATOM 657 C C . SER A 1 82 ? -10.723 -4.778 11.801 1.00 83.06 82 SER A C 1
ATOM 659 O O . SER A 1 82 ? -11.335 -5.196 10.825 1.00 83.06 82 SER A O 1
ATOM 661 N N . LYS A 1 83 ? -10.736 -3.484 12.147 1.00 85.19 83 LYS A N 1
ATOM 662 C CA . LYS A 1 83 ? -11.459 -2.441 11.395 1.00 85.19 83 LYS A CA 1
ATOM 663 C C . LYS A 1 83 ? -10.867 -2.132 10.011 1.00 85.19 83 LYS A C 1
ATOM 665 O O . LYS A 1 83 ? -11.537 -1.486 9.214 1.00 85.19 83 LYS A O 1
ATOM 670 N N . TYR A 1 84 ? -9.651 -2.588 9.711 1.00 85.69 84 TYR A N 1
ATOM 671 C CA . TYR A 1 84 ? -8.965 -2.344 8.440 1.00 85.69 84 TYR A CA 1
ATOM 672 C C . TYR A 1 84 ? -8.765 -3.649 7.667 1.00 85.69 84 TYR A C 1
ATOM 674 O O . TYR A 1 84 ? -7.654 -4.006 7.280 1.00 85.69 84 TYR A O 1
ATOM 682 N N . GLU A 1 85 ? -9.859 -4.378 7.429 1.00 85.44 85 GLU A N 1
ATOM 683 C CA . GLU A 1 85 ? -9.795 -5.699 6.795 1.00 85.44 85 GLU A CA 1
ATOM 684 C C . GLU A 1 85 ? -9.133 -5.697 5.415 1.00 85.44 85 GLU A C 1
ATOM 686 O O . GLU A 1 85 ? -8.495 -6.690 5.078 1.00 85.44 85 GLU A O 1
ATOM 691 N N . ASP A 1 86 ? -9.234 -4.601 4.652 1.00 85.75 86 ASP A N 1
ATOM 692 C CA . ASP A 1 86 ? -8.602 -4.432 3.333 1.00 85.75 86 ASP A CA 1
ATOM 693 C C . ASP A 1 86 ? -7.063 -4.498 3.373 1.00 85.75 86 ASP A C 1
ATOM 695 O O . ASP A 1 86 ? -6.431 -4.752 2.346 1.00 85.75 86 ASP A O 1
ATOM 699 N N . PHE A 1 87 ? -6.464 -4.329 4.555 1.00 90.62 87 PHE A N 1
ATOM 700 C CA . PHE A 1 87 ? -5.018 -4.374 4.776 1.00 90.62 87 PHE A CA 1
ATOM 701 C C . PHE A 1 87 ? -4.525 -5.717 5.301 1.00 90.62 87 PHE A C 1
ATOM 703 O O . PHE A 1 87 ? -3.333 -5.857 5.565 1.00 90.62 87 PHE A O 1
ATOM 710 N N . ARG A 1 88 ? -5.389 -6.729 5.457 1.00 90.69 88 ARG A N 1
ATOM 711 C CA . ARG A 1 88 ? -4.895 -8.077 5.763 1.00 90.69 88 ARG A CA 1
ATOM 712 C C . ARG A 1 88 ? -4.016 -8.588 4.622 1.00 90.69 88 ARG A C 1
ATOM 714 O O . ARG A 1 88 ? -4.246 -8.293 3.451 1.00 90.69 88 ARG A O 1
ATOM 721 N N . THR A 1 89 ? -3.002 -9.378 4.963 1.00 85.06 89 THR A N 1
ATOM 722 C CA . THR A 1 89 ? -1.985 -9.861 4.011 1.00 85.06 89 THR A CA 1
ATOM 723 C C . THR A 1 89 ? -2.558 -10.731 2.891 1.00 85.06 89 THR A C 1
ATOM 725 O O . THR A 1 89 ? -1.960 -10.840 1.824 1.00 85.06 89 THR A O 1
ATOM 728 N N . ASP A 1 90 ? -3.723 -11.341 3.106 1.00 83.31 90 ASP A N 1
ATOM 729 C CA . ASP A 1 90 ? -4.457 -12.128 2.121 1.00 83.31 90 ASP A CA 1
ATOM 730 C C . ASP A 1 90 ? -5.381 -11.282 1.224 1.00 83.31 90 ASP A C 1
ATOM 732 O O . ASP A 1 90 ? -6.003 -11.815 0.302 1.00 83.31 90 ASP A O 1
ATOM 736 N N . LYS A 1 91 ? -5.474 -9.967 1.438 1.00 92.75 91 LYS A N 1
ATOM 737 C CA . LYS A 1 91 ? -6.229 -9.066 0.562 1.00 92.75 91 LYS A CA 1
ATOM 738 C C . LYS A 1 91 ? -5.396 -8.588 -0.612 1.00 92.75 91 LYS A C 1
ATOM 740 O O . LYS A 1 91 ? -4.169 -8.571 -0.574 1.00 92.75 91 LYS A O 1
ATOM 745 N N . LYS A 1 92 ? -6.098 -8.191 -1.674 1.00 93.44 92 LYS A N 1
ATOM 746 C CA . LYS A 1 92 ? -5.502 -7.843 -2.967 1.00 93.44 92 LYS A CA 1
ATOM 747 C C . LYS A 1 92 ? -4.452 -6.740 -2.867 1.00 93.44 92 LYS A C 1
ATOM 749 O O . LYS A 1 92 ? -3.365 -6.935 -3.392 1.00 93.44 92 LYS A O 1
ATOM 754 N N . LEU A 1 93 ? -4.728 -5.653 -2.139 1.00 94.25 93 LEU A N 1
ATOM 755 C CA . LEU A 1 93 ? -3.766 -4.560 -1.962 1.00 94.25 93 LEU A CA 1
ATOM 756 C C . LEU A 1 93 ? -2.420 -5.070 -1.420 1.00 94.25 93 LEU A C 1
ATOM 758 O O . LEU A 1 93 ? -1.380 -4.867 -2.045 1.00 94.25 93 LEU A O 1
ATOM 762 N N . MET A 1 94 ? -2.448 -5.788 -0.294 1.00 95.50 94 MET A N 1
ATOM 763 C CA . MET A 1 94 ? -1.232 -6.318 0.326 1.00 95.50 94 MET A CA 1
ATOM 764 C C . MET A 1 94 ? -0.578 -7.423 -0.504 1.00 95.50 94 MET A C 1
ATOM 766 O O . MET A 1 94 ? 0.646 -7.470 -0.592 1.00 95.50 94 MET A O 1
ATOM 770 N N . ARG A 1 95 ? -1.367 -8.292 -1.149 1.00 93.88 95 ARG A N 1
ATOM 771 C CA . ARG A 1 95 ? -0.850 -9.335 -2.051 1.00 93.88 95 ARG A CA 1
ATOM 772 C C . ARG A 1 95 ? -0.105 -8.738 -3.237 1.00 93.88 95 ARG A C 1
ATOM 774 O O . ARG A 1 95 ? 0.979 -9.215 -3.561 1.00 93.88 95 ARG A O 1
ATOM 781 N N . ASN A 1 96 ? -0.657 -7.702 -3.857 1.00 94.12 96 ASN A N 1
ATOM 782 C CA . ASN A 1 96 ? -0.059 -7.069 -5.027 1.00 94.12 96 ASN A CA 1
ATOM 783 C C . ASN A 1 96 ? 1.189 -6.274 -4.645 1.00 94.12 96 ASN A C 1
ATOM 785 O O . ASN A 1 96 ? 2.187 -6.330 -5.361 1.00 94.12 96 ASN A O 1
ATOM 789 N N . LEU A 1 97 ? 1.184 -5.626 -3.476 1.00 94.00 97 LEU A N 1
ATOM 790 C CA . LEU A 1 97 ? 2.367 -4.949 -2.949 1.00 94.00 97 LEU A CA 1
ATOM 791 C C . LEU A 1 97 ? 3.485 -5.957 -2.637 1.00 94.00 97 LEU A C 1
ATOM 793 O O . LEU A 1 97 ? 4.616 -5.773 -3.080 1.00 94.00 97 LEU A O 1
ATOM 797 N N . ASN A 1 98 ? 3.153 -7.077 -1.986 1.00 93.19 98 ASN A N 1
ATOM 798 C CA . ASN A 1 98 ? 4.091 -8.175 -1.736 1.00 93.19 98 ASN A CA 1
ATOM 799 C C . ASN A 1 98 ? 4.646 -8.778 -3.034 1.00 93.19 98 ASN A C 1
ATOM 801 O O . ASN A 1 98 ? 5.826 -9.116 -3.118 1.00 93.19 98 ASN A O 1
ATOM 805 N N . MET A 1 99 ? 3.796 -8.937 -4.049 1.00 91.81 99 MET A N 1
ATOM 806 C CA . MET A 1 99 ? 4.190 -9.489 -5.341 1.00 91.81 99 MET A CA 1
ATOM 807 C C . MET A 1 99 ? 5.148 -8.558 -6.082 1.00 91.81 99 MET A C 1
ATOM 809 O O . MET A 1 99 ? 6.171 -9.028 -6.578 1.00 91.81 99 MET A O 1
ATOM 813 N N . TYR A 1 100 ? 4.855 -7.253 -6.094 1.00 92.25 100 TYR A N 1
ATOM 814 C CA . TYR A 1 100 ? 5.768 -6.241 -6.619 1.00 92.25 100 TYR A CA 1
ATOM 815 C C . TYR A 1 100 ? 7.115 -6.303 -5.893 1.00 92.25 100 TYR A C 1
ATOM 817 O O . TYR A 1 100 ? 8.163 -6.405 -6.524 1.00 92.25 100 TYR A O 1
ATOM 825 N N . ASN A 1 101 ? 7.101 -6.351 -4.559 1.00 91.94 101 ASN A N 1
ATOM 826 C CA . ASN A 1 101 ? 8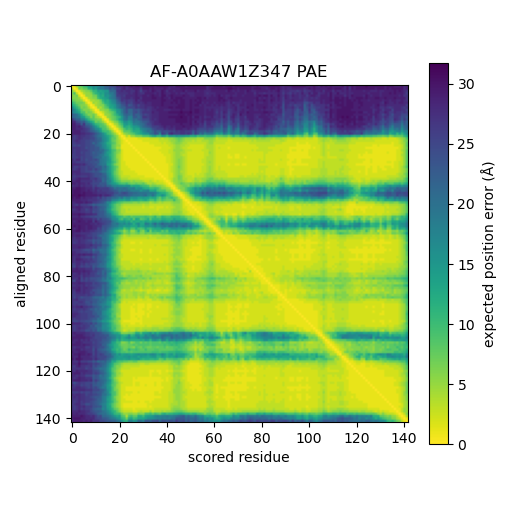.333 -6.379 -3.779 1.00 91.94 101 ASN A CA 1
ATOM 827 C C . ASN A 1 101 ? 9.177 -7.637 -4.033 1.00 91.94 101 ASN A C 1
ATOM 829 O O . ASN A 1 101 ? 10.389 -7.541 -4.236 1.00 91.94 101 ASN A O 1
ATOM 833 N N . LYS A 1 102 ? 8.538 -8.808 -4.135 1.00 90.19 102 LYS A N 1
ATOM 834 C CA . LYS A 1 102 ? 9.217 -10.062 -4.497 1.00 90.19 102 LYS A CA 1
ATOM 835 C C . LYS A 1 102 ? 9.891 -10.010 -5.860 1.00 90.19 102 LYS A C 1
ATOM 837 O O . LYS A 1 102 ? 10.927 -10.648 -6.035 1.00 90.19 102 LYS A O 1
ATOM 842 N N . HIS A 1 103 ? 9.317 -9.271 -6.804 1.00 87.94 103 HIS A N 1
ATOM 843 C CA . HIS A 1 103 ? 9.872 -9.140 -8.144 1.00 87.94 103 HIS A CA 1
ATOM 844 C C . HIS A 1 103 ? 11.140 -8.264 -8.179 1.00 87.94 103 HIS A C 1
ATOM 846 O O . HIS A 1 103 ? 12.007 -8.509 -9.013 1.00 87.94 103 HIS A O 1
ATOM 852 N N . HIS A 1 104 ? 11.287 -7.303 -7.254 1.00 83.75 104 HIS A N 1
ATOM 853 C CA . HIS A 1 104 ? 12.363 -6.293 -7.276 1.00 83.75 104 HIS A CA 1
ATOM 854 C C . HIS A 1 104 ? 13.461 -6.449 -6.211 1.00 83.75 104 HIS A C 1
ATOM 856 O O . HIS A 1 104 ? 14.542 -5.895 -6.400 1.00 83.75 104 HIS A O 1
ATOM 862 N N . GLY A 1 105 ? 13.244 -7.199 -5.124 1.00 72.88 105 GLY A N 1
ATOM 863 C CA . GLY A 1 105 ? 14.251 -7.322 -4.051 1.00 72.88 105 GLY A CA 1
ATOM 864 C C . GLY A 1 105 ? 14.224 -8.614 -3.234 1.00 72.88 105 GLY A C 1
ATOM 865 O O . GLY A 1 105 ? 14.886 -8.704 -2.202 1.00 72.88 105 GLY A O 1
ATOM 866 N N . GLY A 1 106 ? 13.507 -9.646 -3.691 1.00 68.94 106 GLY A N 1
ATOM 867 C CA . GLY A 1 106 ? 13.439 -10.942 -3.008 1.00 68.94 106 GLY A CA 1
ATOM 868 C C . GLY A 1 106 ? 12.361 -11.017 -1.918 1.00 68.94 106 GLY A C 1
ATOM 869 O O . GLY A 1 106 ? 11.420 -10.233 -1.882 1.00 68.94 106 GLY A O 1
ATOM 870 N N . SER A 1 107 ? 12.424 -12.036 -1.055 1.00 65.44 107 SER A N 1
ATOM 871 C CA . SER A 1 107 ? 11.283 -12.436 -0.212 1.00 65.44 107 SER A CA 1
ATOM 872 C C . SER A 1 107 ? 11.054 -11.613 1.059 1.00 65.44 107 SER A C 1
ATOM 874 O O . SER A 1 107 ? 10.021 -11.803 1.701 1.00 65.44 107 SER A O 1
ATOM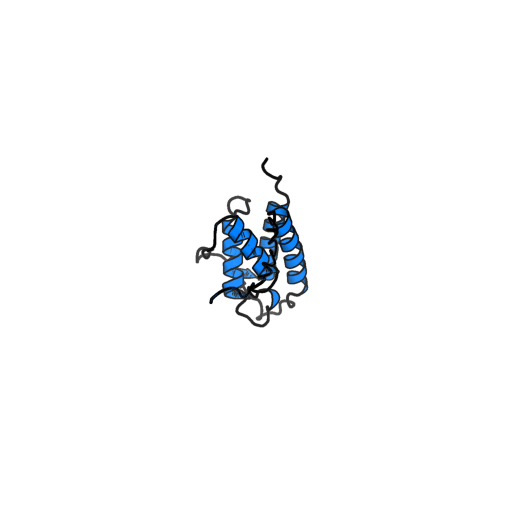 876 N N . THR A 1 108 ? 11.995 -10.760 1.468 1.00 76.25 108 THR A N 1
ATOM 877 C CA . THR A 1 108 ? 11.966 -10.132 2.799 1.00 76.25 108 THR A CA 1
ATOM 878 C C . THR A 1 108 ? 12.257 -8.640 2.743 1.00 76.25 108 THR A C 1
ATOM 880 O O . THR A 1 108 ? 13.397 -8.238 2.526 1.00 76.25 108 THR A O 1
ATOM 883 N N . CYS A 1 109 ? 11.234 -7.840 3.031 1.00 83.56 109 CYS A N 1
ATOM 884 C CA . CYS A 1 109 ? 11.374 -6.415 3.300 1.00 83.56 109 CYS A CA 1
ATOM 885 C C . CYS A 1 109 ? 11.858 -6.163 4.725 1.00 83.56 109 CYS A C 1
ATOM 887 O O . CYS A 1 109 ? 11.470 -6.877 5.652 1.00 83.56 109 CYS A O 1
ATOM 889 N N . ARG A 1 110 ? 12.674 -5.123 4.899 1.00 82.94 110 ARG A N 1
ATOM 890 C CA . ARG A 1 110 ? 13.058 -4.607 6.217 1.00 82.94 110 ARG A CA 1
ATOM 891 C C . ARG A 1 110 ? 12.153 -3.427 6.601 1.00 82.94 110 ARG A C 1
ATOM 893 O O . ARG A 1 110 ? 11.613 -2.792 5.699 1.00 82.94 110 ARG A O 1
ATOM 900 N N . PRO A 1 111 ? 11.936 -3.158 7.897 1.00 83.38 111 PRO A N 1
ATOM 901 C CA . PRO A 1 111 ? 11.284 -1.928 8.342 1.00 83.38 111 PRO A CA 1
ATOM 902 C C . PRO A 1 111 ? 12.130 -0.693 8.011 1.00 83.38 111 PRO A C 1
ATOM 904 O O . PRO A 1 111 ? 13.349 -0.800 7.876 1.00 83.38 111 PRO A O 1
ATOM 907 N N . ALA A 1 112 ? 11.483 0.470 7.931 1.00 82.06 112 ALA A N 1
ATOM 908 C CA . ALA A 1 112 ? 12.180 1.748 7.841 1.00 82.06 112 ALA A CA 1
ATOM 909 C C . ALA A 1 112 ? 12.756 2.175 9.207 1.00 82.06 112 ALA A C 1
ATOM 911 O O . ALA A 1 112 ? 12.287 1.707 10.251 1.00 82.06 112 ALA A O 1
ATOM 912 N N . ASP A 1 113 ? 13.731 3.090 9.188 1.00 80.44 113 ASP A N 1
ATOM 913 C CA . ASP A 1 113 ? 14.377 3.635 10.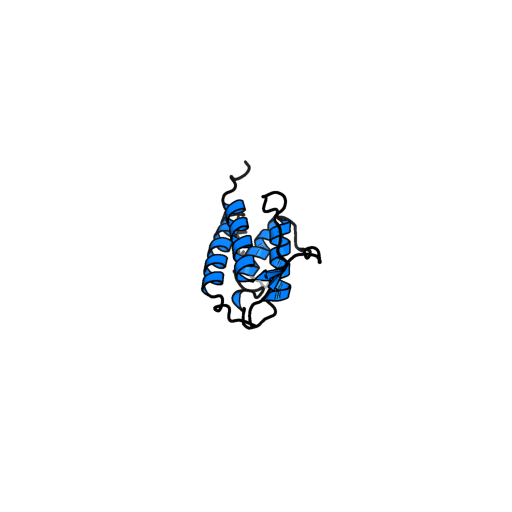390 1.00 80.44 113 ASP A CA 1
ATOM 914 C C . ASP A 1 113 ? 13.363 4.185 11.416 1.00 80.44 113 ASP A C 1
ATOM 916 O O . ASP A 1 113 ? 12.257 4.614 11.072 1.00 80.44 113 ASP A O 1
ATOM 920 N N . GLU A 1 114 ? 13.719 4.136 12.702 1.00 73.38 114 GLU A N 1
ATOM 921 C CA . GLU A 1 114 ? 12.793 4.406 13.814 1.00 73.38 114 GLU A CA 1
ATOM 922 C C . GLU A 1 114 ? 12.433 5.892 13.992 1.00 73.38 114 GLU A C 1
ATOM 924 O O . GLU A 1 114 ? 11.330 6.186 14.448 1.00 73.38 114 GLU A O 1
ATOM 929 N N . ASP A 1 115 ? 13.278 6.817 13.530 1.00 75.94 115 ASP A N 1
ATOM 930 C CA . ASP A 1 115 ? 13.169 8.262 13.803 1.00 75.94 115 ASP A CA 1
ATOM 931 C C . ASP A 1 115 ? 12.381 9.053 12.737 1.00 75.94 115 ASP A C 1
ATOM 933 O O . ASP A 1 115 ? 12.739 10.176 12.370 1.00 75.94 115 ASP A O 1
ATOM 937 N N . GLN A 1 116 ? 11.312 8.469 12.194 1.00 81.19 116 GLN A N 1
ATOM 938 C CA . GLN A 1 116 ? 10.489 9.118 11.167 1.00 81.19 116 GLN A CA 1
ATOM 939 C C . GLN A 1 116 ? 9.286 9.846 11.774 1.00 81.19 116 GLN A C 1
ATOM 941 O O . GLN A 1 116 ? 8.657 9.373 12.720 1.00 81.19 116 GLN A O 1
ATOM 946 N N . GLU A 1 117 ? 8.950 11.004 11.196 1.00 90.56 117 GLU A N 1
ATOM 947 C CA . GLU A 1 117 ? 7.696 11.709 11.481 1.00 90.56 117 GLU A CA 1
ATOM 948 C C . GLU A 1 117 ? 6.501 10.784 11.224 1.00 90.56 117 GLU A C 1
ATOM 950 O O . GLU A 1 117 ? 6.590 9.845 10.436 1.00 90.56 117 GLU A O 1
ATOM 955 N N . GLN A 1 118 ? 5.372 11.035 11.885 1.00 93.06 118 GLN A N 1
ATOM 956 C CA . GLN A 1 118 ? 4.166 10.234 11.704 1.00 93.06 118 GLN A CA 1
ATOM 957 C C . GLN A 1 118 ? 3.127 10.973 10.857 1.00 93.06 118 GLN A C 1
ATOM 959 O O . GLN A 1 118 ? 2.891 12.166 11.042 1.00 93.06 118 GLN A O 1
ATOM 964 N N . ILE A 1 119 ? 2.468 10.245 9.958 1.00 93.50 119 ILE A N 1
ATOM 965 C CA . ILE A 1 119 ? 1.392 10.733 9.089 1.00 93.50 119 ILE A CA 1
ATOM 966 C C . ILE A 1 119 ? 0.171 9.821 9.185 1.00 93.50 119 ILE A C 1
ATOM 968 O O . ILE A 1 119 ? 0.281 8.655 9.558 1.00 93.50 119 ILE A O 1
ATOM 972 N N . SER A 1 120 ? -1.011 10.335 8.845 1.00 92.81 120 SER A N 1
ATOM 973 C CA . SER A 1 120 ? -2.232 9.527 8.872 1.00 92.81 120 SER A CA 1
ATOM 974 C C . SER A 1 120 ? -2.218 8.410 7.834 1.00 92.81 120 SER A C 1
ATOM 976 O O . SER A 1 120 ? -1.555 8.513 6.796 1.00 92.81 120 SER A O 1
ATOM 978 N N . LEU A 1 121 ? -3.014 7.361 8.061 1.00 93.31 121 LEU A N 1
ATOM 979 C CA . LEU A 1 121 ? -3.216 6.293 7.077 1.00 93.31 121 LEU A CA 1
ATOM 980 C C . LEU A 1 121 ? -3.649 6.839 5.719 1.00 93.31 121 LEU A C 1
ATOM 982 O O . LEU A 1 121 ? -3.105 6.429 4.694 1.00 93.31 121 LEU A O 1
ATOM 986 N N . ARG A 1 122 ? -4.585 7.790 5.683 1.00 92.12 122 ARG A N 1
ATOM 987 C CA . ARG A 1 122 ? -5.002 8.392 4.414 1.00 92.12 122 ARG A CA 1
ATOM 988 C C . ARG A 1 122 ? -3.835 9.082 3.705 1.00 92.12 122 ARG A C 1
ATOM 990 O O . ARG A 1 122 ? -3.634 8.838 2.514 1.00 92.12 122 ARG A O 1
ATOM 997 N N . GLN A 1 123 ? -3.052 9.893 4.415 1.00 92.69 123 GLN A N 1
ATOM 998 C CA . GLN A 1 123 ? -1.892 10.574 3.835 1.00 92.69 123 GLN A CA 1
ATOM 999 C C . GLN A 1 123 ? -0.827 9.576 3.357 1.00 92.69 123 GLN A C 1
ATOM 1001 O O . GLN A 1 123 ? -0.267 9.729 2.269 1.00 92.69 123 GLN A O 1
ATOM 1006 N N . PHE A 1 124 ? -0.597 8.512 4.122 1.00 95.06 124 PHE A N 1
ATOM 1007 C CA . PHE A 1 124 ? 0.331 7.443 3.776 1.00 95.06 124 PHE A CA 1
ATOM 1008 C C . PHE A 1 124 ? -0.051 6.755 2.458 1.00 95.06 124 PHE A C 1
ATOM 1010 O O . PHE A 1 124 ? 0.787 6.593 1.568 1.00 95.06 124 PHE A O 1
ATOM 1017 N N . LEU A 1 125 ? -1.329 6.403 2.279 1.00 95.25 125 LEU A N 1
ATOM 1018 C CA . LEU A 1 125 ? -1.808 5.784 1.038 1.00 95.25 125 LEU A CA 1
ATOM 1019 C C . LEU A 1 125 ? -1.749 6.739 -0.154 1.00 95.25 125 LEU A C 1
ATOM 1021 O O . LEU A 1 125 ? -1.475 6.295 -1.269 1.00 95.25 125 LEU A O 1
ATOM 1025 N N . CYS A 1 126 ? -1.956 8.040 0.065 1.00 94.25 126 CYS A N 1
ATOM 1026 C CA . CYS A 1 126 ? -1.735 9.057 -0.962 1.00 94.25 126 CYS A CA 1
ATOM 1027 C C . CYS A 1 126 ? -0.267 9.085 -1.413 1.00 94.25 126 CYS A C 1
ATOM 1029 O O . CYS A 1 126 ? 0.002 9.066 -2.617 1.00 94.25 126 CYS A O 1
ATOM 1031 N N . ASN A 1 127 ? 0.682 9.059 -0.474 1.00 94.00 127 ASN A N 1
ATOM 1032 C CA . ASN A 1 127 ? 2.112 9.013 -0.786 1.00 94.00 127 ASN A CA 1
ATOM 1033 C C . ASN A 1 127 ? 2.479 7.724 -1.545 1.00 94.00 127 ASN A C 1
ATOM 1035 O O . ASN A 1 127 ? 3.160 7.780 -2.574 1.00 94.00 127 ASN A O 1
ATOM 1039 N N . LEU A 1 128 ? 1.957 6.573 -1.109 1.00 95.81 128 LEU A N 1
ATOM 1040 C CA . LEU A 1 128 ? 2.132 5.298 -1.809 1.00 95.81 128 LEU A CA 1
ATOM 1041 C C . LEU A 1 128 ? 1.555 5.348 -3.233 1.00 95.81 128 LEU A C 1
ATOM 1043 O O . LEU A 1 128 ? 2.233 4.956 -4.181 1.00 95.81 128 LEU A O 1
ATOM 1047 N N . MET A 1 129 ? 0.353 5.899 -3.415 1.00 96.44 129 MET A N 1
ATOM 1048 C CA . MET A 1 129 ? -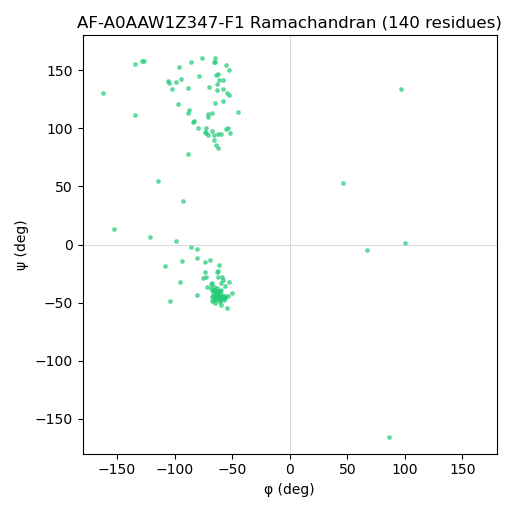0.285 6.077 -4.725 1.00 96.44 129 MET A CA 1
ATOM 1049 C C . MET A 1 129 ? 0.559 6.932 -5.676 1.00 96.44 129 MET A C 1
ATOM 1051 O O . MET A 1 129 ? 0.687 6.596 -6.856 1.00 96.44 129 MET A O 1
ATOM 1055 N N . ILE A 1 130 ? 1.139 8.033 -5.187 1.00 94.38 130 ILE A N 1
ATOM 1056 C CA . ILE A 1 130 ? 2.046 8.874 -5.982 1.00 94.38 130 ILE A CA 1
ATOM 1057 C C . ILE A 1 130 ? 3.208 8.025 -6.499 1.00 94.38 130 ILE A C 1
ATOM 1059 O O . ILE A 1 130 ? 3.534 8.085 -7.687 1.00 94.38 130 ILE A O 1
ATOM 1063 N N . CYS A 1 131 ? 3.793 7.197 -5.636 1.00 94.69 131 CYS A N 1
ATOM 1064 C CA . CYS A 1 131 ? 4.898 6.334 -6.015 1.00 94.69 131 CYS A CA 1
ATOM 1065 C C . CYS A 1 131 ? 4.513 5.224 -6.992 1.00 94.69 131 CYS A C 1
ATOM 1067 O O . CYS A 1 131 ? 5.194 5.063 -8.006 1.00 94.69 131 CYS A O 1
ATOM 1069 N N . VAL A 1 132 ? 3.399 4.525 -6.765 1.00 95.06 132 VAL A N 1
ATOM 1070 C CA . VAL A 1 132 ? 2.896 3.512 -7.707 1.00 95.06 132 VAL A CA 1
ATOM 1071 C C . VAL A 1 132 ? 2.664 4.136 -9.087 1.00 95.06 132 VAL A C 1
ATOM 1073 O O . VAL A 1 132 ? 3.101 3.581 -10.091 1.00 95.06 132 VAL A O 1
ATOM 1076 N N . LYS A 1 133 ? 2.043 5.321 -9.165 1.00 94.94 133 LYS A N 1
ATOM 1077 C CA . LYS A 1 133 ? 1.814 6.019 -10.444 1.00 94.94 133 LYS A CA 1
ATOM 1078 C C . LYS A 1 133 ? 3.110 6.454 -11.121 1.00 94.94 133 LYS A C 1
ATOM 1080 O O . LYS A 1 133 ? 3.207 6.362 -12.345 1.00 94.94 133 LYS A O 1
ATOM 1085 N N . LYS A 1 134 ? 4.096 6.934 -10.357 1.00 92.75 134 LYS A N 1
ATOM 1086 C CA . LYS A 1 134 ? 5.421 7.280 -10.891 1.00 92.75 134 LYS A CA 1
ATOM 1087 C C . LYS A 1 134 ? 6.081 6.061 -11.526 1.00 92.75 134 LYS A C 1
ATOM 1089 O O . LYS A 1 134 ? 6.470 6.147 -12.686 1.00 92.75 134 LYS A O 1
ATOM 1094 N N . GLU A 1 135 ? 6.154 4.938 -10.811 1.00 91.94 135 GLU A N 1
ATOM 1095 C CA . GLU A 1 135 ? 6.734 3.697 -11.340 1.00 91.94 135 GLU A CA 1
ATOM 1096 C C . GLU A 1 135 ? 5.937 3.157 -12.525 1.00 91.94 135 GLU A C 1
ATOM 1098 O O . GLU A 1 135 ? 6.524 2.814 -13.549 1.00 91.94 135 GLU A O 1
ATOM 1103 N N . TYR A 1 136 ? 4.603 3.172 -12.442 1.00 93.19 136 TYR A N 1
ATOM 1104 C CA . TYR A 1 136 ? 3.739 2.745 -13.536 1.00 93.19 136 TYR A CA 1
ATOM 1105 C C . TYR A 1 136 ? 4.046 3.536 -14.805 1.00 93.19 136 TYR A C 1
ATOM 1107 O O . TYR A 1 136 ? 4.140 2.954 -15.879 1.00 93.19 136 TYR A O 1
ATOM 1115 N N . ASN A 1 137 ? 4.224 4.853 -14.711 1.00 91.94 137 ASN A N 1
ATOM 1116 C CA . ASN A 1 137 ? 4.461 5.717 -15.866 1.00 91.94 137 ASN A CA 1
ATOM 1117 C C . ASN A 1 137 ? 5.910 5.722 -16.370 1.00 91.94 137 ASN A C 1
ATOM 1119 O O . ASN A 1 137 ? 6.174 6.354 -17.396 1.00 91.94 137 ASN A O 1
ATOM 1123 N N . LYS A 1 138 ? 6.847 5.026 -15.713 1.00 89.06 138 LYS A N 1
ATOM 1124 C CA . LYS A 1 138 ? 8.205 4.910 -16.247 1.00 89.06 138 LYS A CA 1
ATOM 1125 C C . LYS A 1 138 ? 8.182 4.175 -17.594 1.00 89.06 138 LYS A C 1
ATOM 1127 O O . LYS A 1 138 ? 7.473 3.175 -17.743 1.00 89.06 138 LYS A O 1
ATOM 1132 N N . PRO A 1 139 ? 8.954 4.643 -18.589 1.00 81.00 139 PRO A N 1
ATOM 1133 C CA . PRO A 1 139 ? 9.118 3.905 -19.831 1.00 81.00 139 PRO A CA 1
ATOM 1134 C C . PRO A 1 139 ? 9.763 2.546 -19.534 1.00 81.00 139 PRO A C 1
ATOM 1136 O O . PRO A 1 139 ? 10.654 2.451 -18.685 1.00 81.00 139 PRO A O 1
ATOM 1139 N N . LYS A 1 140 ? 9.324 1.493 -20.238 1.00 68.56 140 LYS A N 1
ATOM 1140 C CA . LYS A 1 140 ? 9.994 0.188 -20.175 1.00 68.56 140 LYS A CA 1
ATOM 1141 C C . LYS A 1 140 ? 11.451 0.405 -20.601 1.00 68.56 140 LYS A C 1
ATOM 1143 O O . LYS A 1 140 ? 11.698 0.965 -21.667 1.00 68.56 140 LYS A O 1
ATOM 1148 N N . LYS A 1 141 ? 12.410 0.034 -19.746 1.00 58.66 141 LYS A N 1
ATOM 1149 C CA . LYS A 1 141 ? 13.820 0.004 -20.147 1.00 58.66 141 LYS A CA 1
ATOM 1150 C C . LYS A 1 141 ? 13.959 -1.118 -21.178 1.00 58.66 141 LYS A C 1
ATOM 1152 O O . LYS A 1 141 ? 13.695 -2.268 -20.837 1.00 58.66 141 LYS A O 1
ATOM 1157 N N . ASN A 1 142 ? 14.264 -0.740 -22.419 1.00 39.41 142 ASN A N 1
ATOM 1158 C CA . ASN A 1 142 ? 14.621 -1.664 -23.496 1.00 39.41 142 ASN A CA 1
ATOM 1159 C C . ASN A 1 142 ? 15.978 -2.310 -23.222 1.00 39.41 142 ASN A C 1
ATOM 1161 O O . ASN A 1 142 ? 16.847 -1.603 -22.661 1.00 39.41 142 ASN A O 1
#

pLDDT: mean 81.15, std 16.61, range [38.84, 97.69]

Foldseek 3Di:
DDDDDDDPDPPPPPPPPPPPCDLLNLLVLLLVLLVVLLVVPPDDDPPPWFKWFDQDQPPPANDLLSLLQLLVRLDPGPLVDPSRVCSPCPHSNNVSSQVSSCVHPHNHHDHDDDPGDIDTPSVSSVVVSVNSVVVSPDDPDD

Nearest PDB structures (foldseek):
  1py2-assembly4_D  TM=6.536E-01  e=8.941E-02  Homo sapiens
  2z3r-assembly2_C  TM=6.795E-01  e=1.395E-01  Homo sapiens
  2z3r-assembly8_O  TM=6.228E-01  e=1.395E-01  Homo sapiens
  2psm-assembly2_B  TM=7.191E-01  e=4.490E-01  Mus musculus
  3qb1-assembly3_C  TM=6.452E-01  e=2.877E-01  Homo sapiens

Mean predicted aligned error: 10.07 Å